Protein AF-A0A1F6H3K5-F1 (afdb_monomer_lite)

Organism: NCBI:txid1817773

Secondary structure (DSSP, 8-state):
-HHHHHHHHHH--TT--HHHHHHHHHHHHHHHHHHHHHHHHHHHHHHHHHHHHT--TT--HHHHHHHS-HHHHHHHHHHHHHHHHHHHHHHHHHHHHHHHHHHHHHHHHHHHHHHHHHHHTS-EEPTTS-EEPPTTPPP-----

Structure (mmCIF, N/CA/C/O bac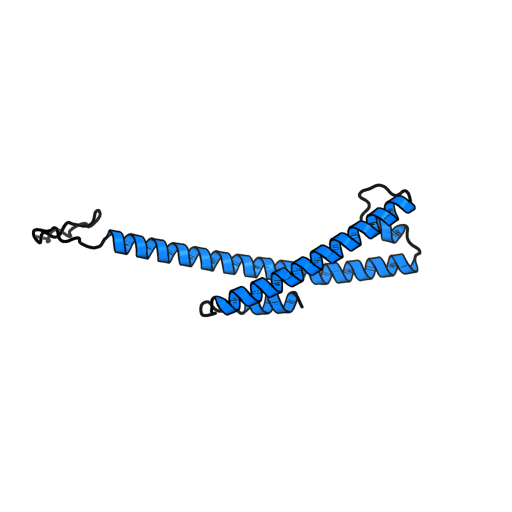kbone):
data_AF-A0A1F6H3K5-F1
#
_entry.id   AF-A0A1F6H3K5-F1
#
loop_
_atom_site.group_PDB
_atom_site.id
_atom_site.type_symbol
_atom_site.label_atom_id
_atom_site.label_alt_id
_atom_site.label_comp_id
_atom_site.label_asym_id
_atom_site.label_entity_id
_atom_site.label_seq_id
_atom_site.pdbx_PDB_ins_code
_atom_site.Cartn_x
_atom_site.Cartn_y
_atom_site.Cartn_z
_atom_site.occupancy
_atom_site.B_iso_or_equiv
_atom_site.auth_seq_id
_atom_site.auth_comp_id
_atom_site.auth_asym_id
_atom_site.auth_atom_id
_atom_site.pdbx_PDB_model_num
ATOM 1 N N . MET A 1 1 ? 7.383 -7.086 8.664 1.00 71.50 1 MET A N 1
ATOM 2 C CA . MET A 1 1 ? 7.233 -7.877 7.420 1.00 71.50 1 MET A CA 1
ATOM 3 C C . MET A 1 1 ? 7.035 -6.998 6.187 1.00 71.50 1 MET A C 1
ATOM 5 O O . MET A 1 1 ? 7.814 -7.150 5.262 1.00 71.50 1 MET A O 1
ATOM 9 N N . LEU A 1 2 ? 6.075 -6.060 6.144 1.00 76.94 2 LEU A N 1
ATOM 10 C CA . LEU A 1 2 ? 5.958 -5.150 4.987 1.00 76.94 2 LEU A CA 1
ATOM 11 C C . LEU A 1 2 ? 7.161 -4.202 4.854 1.00 76.94 2 LEU A C 1
ATOM 13 O O . LEU A 1 2 ? 7.697 -4.050 3.765 1.00 76.94 2 LEU A O 1
ATOM 17 N N . HIS A 1 3 ? 7.618 -3.630 5.973 1.00 80.81 3 HIS A N 1
ATOM 18 C CA . HIS A 1 3 ? 8.771 -2.721 6.011 1.00 80.81 3 HIS A CA 1
ATOM 19 C C . HIS A 1 3 ? 10.016 -3.336 5.368 1.00 80.81 3 HIS A C 1
ATOM 21 O O . HIS A 1 3 ? 10.585 -2.759 4.453 1.00 80.81 3 HIS A O 1
ATOM 27 N N . SER A 1 4 ? 10.355 -4.567 5.757 1.00 81.31 4 SER A N 1
ATOM 28 C CA . SER A 1 4 ? 11.489 -5.302 5.199 1.00 81.31 4 SER A CA 1
ATOM 29 C C . SER A 1 4 ? 11.350 -5.570 3.699 1.00 81.31 4 SER A C 1
ATOM 31 O O . SER A 1 4 ? 12.347 -5.546 2.989 1.00 81.31 4 SER A O 1
ATOM 33 N N . VAL A 1 5 ? 10.133 -5.812 3.195 1.00 81.06 5 VAL A N 1
ATOM 34 C CA . VAL A 1 5 ? 9.901 -6.003 1.751 1.00 81.06 5 VAL A CA 1
ATOM 35 C C . VAL A 1 5 ? 10.108 -4.687 0.994 1.00 81.06 5 VAL A C 1
ATOM 37 O O . VAL A 1 5 ? 10.762 -4.685 -0.045 1.00 81.06 5 VAL A O 1
ATOM 40 N N . LEU A 1 6 ? 9.623 -3.562 1.531 1.00 81.06 6 LEU A N 1
ATOM 41 C CA . LEU A 1 6 ? 9.842 -2.237 0.937 1.00 81.06 6 LEU A CA 1
ATOM 42 C C . LEU A 1 6 ? 11.315 -1.805 1.000 1.00 81.06 6 LEU A C 1
ATOM 44 O O . LEU A 1 6 ? 11.813 -1.193 0.056 1.00 81.06 6 LEU A O 1
ATOM 48 N N . GLU A 1 7 ? 12.030 -2.156 2.069 1.00 84.94 7 GLU A N 1
ATOM 49 C CA . GLU A 1 7 ? 13.478 -1.955 2.169 1.00 84.94 7 GLU A CA 1
ATOM 50 C C . GLU A 1 7 ? 14.229 -2.788 1.127 1.00 84.94 7 GLU A C 1
ATOM 52 O O . GLU A 1 7 ? 15.094 -2.253 0.436 1.00 84.94 7 GLU A O 1
ATOM 57 N N . MET A 1 8 ? 13.873 -4.064 0.949 1.00 81.88 8 MET A N 1
ATOM 58 C CA . MET A 1 8 ? 14.455 -4.905 -0.103 1.00 81.88 8 MET A CA 1
ATOM 59 C C . MET A 1 8 ? 14.191 -4.327 -1.499 1.00 81.88 8 MET A C 1
ATOM 61 O O . MET A 1 8 ? 15.110 -4.254 -2.311 1.00 81.88 8 MET A O 1
ATOM 65 N N . GLU A 1 9 ? 12.972 -3.846 -1.760 1.00 79.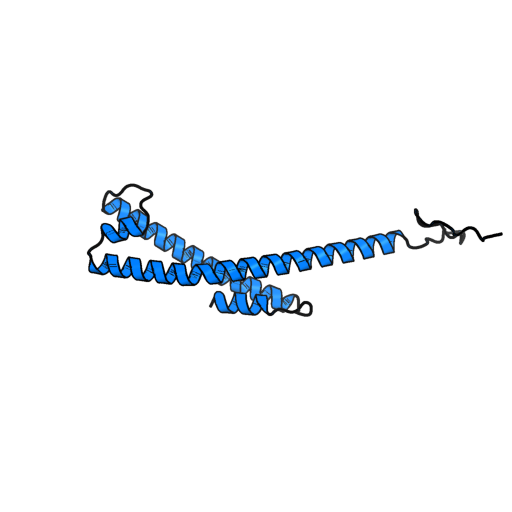00 9 GLU A N 1
ATOM 66 C CA . GLU A 1 9 ? 12.607 -3.179 -3.016 1.00 79.00 9 GLU A CA 1
ATOM 67 C C . GLU A 1 9 ? 13.446 -1.907 -3.254 1.00 79.00 9 GLU A C 1
ATOM 69 O O . GLU A 1 9 ? 13.927 -1.685 -4.368 1.00 79.00 9 GLU A O 1
ATOM 74 N N . SER A 1 10 ? 13.707 -1.118 -2.205 1.00 80.06 10 SER A N 1
ATOM 75 C CA . SER A 1 10 ? 14.542 0.093 -2.273 1.00 80.06 10 SER A CA 1
ATOM 76 C C . SER A 1 10 ? 16.011 -0.202 -2.611 1.00 80.06 10 SER A C 1
ATOM 78 O O . SER A 1 10 ? 16.693 0.618 -3.228 1.00 80.06 10 SER A O 1
ATOM 80 N N . GLN A 1 11 ? 16.494 -1.396 -2.256 1.00 82.69 11 GLN A N 1
ATOM 81 C CA . GLN A 1 11 ? 17.871 -1.836 -2.489 1.00 82.69 11 GLN A CA 1
ATOM 82 C C . GLN A 1 11 ? 18.066 -2.480 -3.867 1.00 82.69 11 GLN A C 1
ATOM 84 O O . GLN A 1 11 ? 19.204 -2.744 -4.268 1.00 82.69 11 GLN A O 1
ATOM 89 N N . LEU A 1 12 ? 16.986 -2.726 -4.619 1.00 77.50 12 LEU A N 1
ATOM 90 C CA . LEU A 1 12 ? 17.085 -3.316 -5.949 1.00 77.50 12 LEU A CA 1
ATOM 91 C C . LEU A 1 12 ? 17.893 -2.405 -6.864 1.00 77.50 12 LEU A C 1
ATOM 93 O O . LEU A 1 12 ? 17.551 -1.245 -7.094 1.00 77.50 12 LEU A O 1
ATOM 97 N N . THR A 1 13 ? 18.950 -2.949 -7.452 1.00 72.94 13 THR A N 1
ATOM 98 C CA . THR A 1 13 ? 19.769 -2.216 -8.417 1.00 72.94 13 THR A CA 1
ATOM 99 C C . THR A 1 13 ? 19.125 -2.264 -9.809 1.00 72.94 13 THR A C 1
ATOM 101 O O . THR A 1 13 ? 18.297 -3.131 -10.084 1.00 72.94 13 THR A O 1
ATOM 104 N N . PRO A 1 14 ? 19.523 -1.396 -10.756 1.00 67.38 14 PRO A N 1
ATOM 105 C CA . PRO A 1 14 ? 19.076 -1.493 -12.151 1.00 67.38 14 PRO A CA 1
ATOM 106 C C . PRO A 1 14 ? 19.442 -2.818 -12.846 1.00 67.38 14 PRO A C 1
ATOM 108 O O . PRO A 1 14 ? 18.994 -3.059 -13.961 1.00 67.38 14 PRO A O 1
ATOM 111 N N . ARG A 1 15 ? 20.293 -3.645 -12.222 1.00 70.44 15 ARG A N 1
ATOM 112 C CA . ARG A 1 15 ? 20.716 -4.963 -12.712 1.00 70.44 15 ARG A CA 1
ATOM 113 C C . ARG A 1 15 ? 19.925 -6.122 -12.101 1.00 70.44 15 ARG A C 1
ATOM 115 O O . ARG A 1 15 ? 20.212 -7.266 -12.441 1.00 70.44 15 ARG A O 1
ATOM 122 N N . SER A 1 16 ? 18.990 -5.847 -11.193 1.00 78.12 16 SER A N 1
ATOM 123 C CA . SER A 1 16 ? 18.117 -6.869 -10.616 1.00 78.12 16 SER A CA 1
ATOM 124 C C . SER A 1 16 ? 17.311 -7.568 -11.711 1.00 78.12 16 SER A C 1
ATOM 126 O O . SER A 1 16 ? 16.921 -6.936 -12.698 1.00 78.12 16 SER A O 1
ATOM 128 N N . SER A 1 17 ? 17.090 -8.874 -11.559 1.00 78.81 17 SER A N 1
ATOM 129 C CA . SER A 1 17 ? 16.336 -9.630 -12.553 1.00 78.81 17 SER A CA 1
ATOM 130 C C . SER A 1 17 ? 14.843 -9.292 -12.481 1.00 78.81 17 SER A C 1
ATOM 132 O O . SER A 1 17 ? 14.342 -8.821 -11.457 1.00 78.81 17 SER A O 1
ATOM 134 N N . LEU A 1 18 ? 14.116 -9.539 -13.576 1.00 78.25 18 LEU A N 1
ATOM 135 C CA . LEU A 1 18 ? 12.655 -9.403 -13.587 1.00 78.25 18 LEU A CA 1
ATOM 136 C C . LEU A 1 18 ? 11.990 -10.361 -12.587 1.00 78.25 18 LEU A C 1
ATOM 138 O O . LEU A 1 18 ? 11.007 -9.982 -11.962 1.00 78.25 18 LEU A O 1
ATOM 142 N N . TYR A 1 19 ? 12.565 -11.548 -12.381 1.00 82.38 19 TYR A N 1
ATOM 143 C CA . TYR A 1 19 ? 12.058 -12.524 -11.417 1.00 82.38 19 TYR A CA 1
ATOM 144 C C . TYR A 1 19 ? 12.159 -12.018 -9.972 1.00 82.38 19 TYR A C 1
ATOM 146 O O . TYR A 1 19 ? 11.189 -12.117 -9.228 1.00 82.38 19 TYR A O 1
ATOM 154 N N . ASP A 1 20 ? 13.279 -11.388 -9.596 1.00 79.94 20 ASP A N 1
ATOM 155 C CA . ASP A 1 20 ? 13.447 -10.821 -8.246 1.00 79.94 20 ASP A CA 1
ATOM 156 C C . ASP A 1 20 ? 12.414 -9.713 -7.963 1.00 79.94 20 ASP A C 1
ATOM 158 O O . ASP A 1 20 ? 11.917 -9.566 -6.845 1.00 79.94 20 ASP A O 1
ATOM 162 N N . LEU A 1 21 ? 12.081 -8.926 -8.993 1.00 79.94 21 LEU A N 1
ATOM 163 C CA . LEU A 1 21 ? 11.050 -7.890 -8.926 1.00 79.94 21 LEU A CA 1
ATOM 164 C C . LEU A 1 21 ? 9.648 -8.493 -8.779 1.00 79.94 21 LEU A C 1
ATOM 166 O O . LEU A 1 21 ? 8.879 -8.034 -7.937 1.00 79.94 21 LEU A O 1
ATOM 170 N N . GLU A 1 22 ? 9.317 -9.511 -9.575 1.00 84.25 22 GLU A N 1
ATOM 171 C CA . GLU A 1 22 ? 8.025 -10.203 -9.498 1.00 84.25 22 GLU A CA 1
ATOM 172 C C . GLU A 1 22 ? 7.811 -10.849 -8.125 1.00 84.25 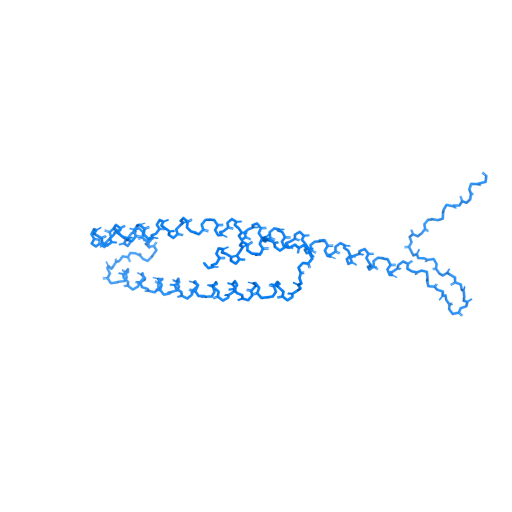22 GLU A C 1
ATOM 174 O O . GLU A 1 22 ? 6.732 -10.715 -7.545 1.00 84.25 22 GLU A O 1
ATOM 179 N N . ASP A 1 23 ? 8.838 -11.479 -7.557 1.00 86.69 23 ASP A N 1
ATOM 180 C CA . ASP A 1 23 ? 8.761 -12.087 -6.229 1.00 86.69 23 ASP A CA 1
ATOM 181 C C . ASP A 1 23 ? 8.501 -11.050 -5.130 1.00 86.69 23 ASP A C 1
ATOM 183 O O . ASP A 1 23 ? 7.635 -11.258 -4.273 1.00 86.69 23 ASP A O 1
ATOM 187 N N . LEU A 1 24 ? 9.190 -9.905 -5.166 1.00 85.50 24 LEU A N 1
ATOM 188 C CA . LEU A 1 24 ? 8.975 -8.823 -4.201 1.00 85.50 24 LEU A CA 1
ATOM 189 C C . LEU A 1 24 ? 7.588 -8.187 -4.340 1.00 85.50 24 LEU A C 1
ATOM 191 O O . LEU A 1 24 ? 6.930 -7.934 -3.328 1.00 85.50 24 LEU A O 1
ATOM 195 N N . VAL A 1 25 ? 7.105 -7.989 -5.569 1.00 85.94 25 VAL A N 1
ATOM 196 C CA . VAL A 1 25 ? 5.740 -7.502 -5.826 1.00 85.94 25 VAL A CA 1
ATOM 197 C C . VAL A 1 25 ? 4.709 -8.489 -5.284 1.00 85.94 25 VAL A C 1
ATOM 199 O O . VAL A 1 25 ? 3.816 -8.091 -4.540 1.00 85.94 25 VAL A O 1
ATOM 202 N N . ASN A 1 26 ? 4.875 -9.785 -5.552 1.00 87.25 26 ASN A N 1
ATOM 203 C CA . ASN A 1 26 ? 3.977 -10.824 -5.051 1.00 87.25 26 ASN A CA 1
ATOM 204 C C . ASN A 1 26 ? 3.942 -10.868 -3.515 1.00 87.25 26 ASN A C 1
ATOM 206 O O . ASN A 1 26 ? 2.876 -11.036 -2.917 1.00 87.25 26 ASN A O 1
ATOM 210 N N . GLN A 1 27 ? 5.093 -10.721 -2.854 1.00 87.69 27 GLN A N 1
ATOM 211 C CA . GLN A 1 27 ? 5.162 -10.655 -1.392 1.00 87.69 27 GLN A CA 1
ATOM 212 C C . GLN A 1 27 ? 4.465 -9.407 -0.848 1.00 87.69 27 GLN A C 1
ATOM 214 O O . GLN A 1 27 ? 3.667 -9.510 0.087 1.00 87.69 27 GLN A O 1
ATOM 219 N N . ARG A 1 28 ? 4.725 -8.241 -1.450 1.00 86.62 28 ARG A N 1
ATOM 220 C CA . ARG A 1 28 ? 4.077 -6.979 -1.084 1.00 86.62 28 ARG A CA 1
ATOM 221 C C . ARG A 1 28 ? 2.562 -7.090 -1.214 1.00 86.62 28 ARG A C 1
ATOM 223 O O . ARG A 1 28 ? 1.853 -6.769 -0.266 1.00 86.62 28 ARG A O 1
ATOM 230 N N . ASP A 1 29 ? 2.067 -7.590 -2.338 1.00 88.31 29 ASP A N 1
ATOM 231 C CA . ASP A 1 29 ? 0.635 -7.659 -2.626 1.00 88.31 29 ASP A CA 1
ATOM 232 C C . ASP A 1 29 ? -0.090 -8.618 -1.669 1.00 88.31 29 ASP A C 1
ATOM 234 O O . ASP A 1 29 ? -1.158 -8.287 -1.155 1.00 88.31 29 ASP A O 1
ATOM 238 N N . ARG A 1 30 ? 0.525 -9.756 -1.316 1.00 90.12 30 ARG A N 1
ATOM 239 C CA . ARG A 1 30 ? -0.006 -10.664 -0.280 1.00 90.12 30 ARG A CA 1
ATOM 240 C C . ARG A 1 30 ? -0.124 -9.987 1.086 1.00 90.12 30 ARG A C 1
ATOM 242 O O . ARG A 1 30 ? -1.132 -10.153 1.779 1.00 90.12 30 ARG A O 1
ATOM 249 N N . ILE A 1 31 ? 0.898 -9.231 1.488 1.00 88.88 31 ILE A N 1
ATOM 250 C CA . ILE A 1 31 ? 0.898 -8.534 2.778 1.00 88.88 31 ILE A CA 1
ATOM 251 C C . ILE A 1 31 ? -0.138 -7.402 2.768 1.00 88.88 31 ILE A C 1
ATOM 253 O O . ILE A 1 31 ? -0.908 -7.283 3.719 1.00 88.88 31 ILE A O 1
ATOM 257 N N . THR A 1 32 ? -0.226 -6.632 1.682 1.00 87.75 32 THR A N 1
ATOM 258 C CA . THR A 1 32 ? -1.245 -5.588 1.497 1.00 87.75 32 THR A CA 1
ATOM 259 C C . THR A 1 32 ? -2.654 -6.165 1.560 1.00 87.75 32 THR A C 1
ATOM 261 O O . THR A 1 32 ? -3.506 -5.615 2.252 1.00 87.75 32 THR A O 1
ATOM 264 N N . GLN A 1 33 ? -2.893 -7.310 0.916 1.00 91.06 33 GLN A N 1
ATOM 265 C CA . GLN A 1 33 ? -4.179 -7.998 0.985 1.00 91.06 33 GLN A CA 1
ATOM 266 C C . GLN A 1 33 ? -4.517 -8.394 2.427 1.00 91.06 33 GLN A C 1
ATOM 268 O O . GLN A 1 33 ? -5.637 -8.183 2.885 1.00 91.06 33 GLN A O 1
ATOM 273 N N . THR A 1 34 ? -3.536 -8.913 3.169 1.00 91.00 34 THR A N 1
ATOM 274 C CA . THR A 1 34 ? -3.712 -9.268 4.585 1.00 91.00 34 THR A CA 1
ATOM 275 C C . THR A 1 34 ? -4.083 -8.037 5.416 1.00 91.00 34 THR A C 1
ATOM 277 O O . THR A 1 34 ? -5.054 -8.075 6.170 1.00 91.00 34 THR A O 1
ATOM 280 N N . ILE A 1 35 ? -3.377 -6.918 5.230 1.00 88.19 35 ILE A N 1
ATOM 281 C CA . ILE A 1 35 ? -3.682 -5.650 5.908 1.00 88.19 35 ILE A CA 1
ATOM 282 C C . ILE A 1 35 ? -5.098 -5.177 5.563 1.00 88.19 35 ILE A C 1
ATOM 284 O O . ILE A 1 35 ? -5.850 -4.819 6.465 1.00 88.19 35 ILE A O 1
ATOM 288 N N . ALA A 1 36 ? -5.493 -5.236 4.290 1.00 89.06 36 ALA A N 1
ATOM 289 C CA . ALA A 1 36 ? -6.831 -4.851 3.854 1.00 89.06 36 ALA A CA 1
ATOM 290 C C . ALA A 1 36 ? -7.922 -5.697 4.532 1.00 89.06 36 ALA A C 1
ATOM 292 O O . ALA A 1 36 ? -8.914 -5.147 5.004 1.00 89.06 36 ALA A O 1
ATOM 293 N N . THR A 1 37 ? -7.722 -7.015 4.655 1.00 92.31 37 THR A N 1
ATOM 294 C CA . THR A 1 37 ? -8.683 -7.883 5.359 1.00 92.31 37 THR A CA 1
ATOM 295 C C . THR A 1 37 ? -8.784 -7.579 6.855 1.00 92.31 37 THR A C 1
ATOM 297 O O . THR A 1 37 ? -9.885 -7.574 7.408 1.00 92.31 37 THR A O 1
ATOM 300 N N . LEU A 1 38 ? -7.658 -7.287 7.516 1.00 90.06 38 LEU A N 1
ATOM 301 C CA . LEU A 1 38 ? -7.640 -6.906 8.931 1.00 90.06 38 LEU A CA 1
ATOM 302 C C . LEU A 1 38 ? -8.339 -5.564 9.151 1.00 90.06 38 LEU A C 1
ATOM 304 O O . LEU A 1 38 ? -9.117 -5.418 10.093 1.00 90.06 38 LEU A O 1
ATOM 308 N N . GLU A 1 39 ? -8.109 -4.608 8.256 1.00 88.44 39 GLU A N 1
ATOM 309 C CA . GLU A 1 39 ? -8.728 -3.290 8.305 1.00 88.44 39 GLU A CA 1
ATOM 310 C C . GLU A 1 39 ? -10.240 -3.360 8.058 1.00 88.44 39 GLU A C 1
ATOM 312 O O . GLU A 1 39 ? -11.021 -2.730 8.772 1.00 88.44 39 GLU A O 1
ATOM 317 N N . GLU A 1 40 ? -10.683 -4.196 7.119 1.00 89.88 40 GLU A N 1
ATOM 318 C CA . GLU A 1 40 ? -12.105 -4.467 6.909 1.00 89.88 40 GLU A CA 1
ATOM 319 C C . GLU A 1 40 ? -12.746 -5.085 8.164 1.00 89.88 40 GLU A C 1
ATOM 321 O O . GLU A 1 40 ? -13.836 -4.681 8.579 1.00 89.88 40 GLU A O 1
ATOM 326 N N . GLY A 1 41 ? -12.056 -6.030 8.812 1.00 89.25 41 GLY A N 1
ATOM 327 C CA . GLY A 1 41 ? -12.477 -6.607 10.090 1.00 89.25 41 GLY A CA 1
ATOM 328 C C . GLY A 1 41 ? -12.597 -5.552 11.192 1.00 89.25 41 GLY A C 1
ATOM 329 O O . GLY A 1 41 ? -13.629 -5.467 11.863 1.00 89.25 41 GLY A O 1
ATOM 330 N N . ARG A 1 42 ? -11.587 -4.687 11.325 1.00 87.38 42 ARG A N 1
ATOM 331 C CA . ARG A 1 42 ? -11.583 -3.564 12.270 1.00 87.38 42 ARG A CA 1
ATOM 332 C C . ARG A 1 42 ? -12.769 -2.631 12.029 1.00 87.38 42 ARG A C 1
ATOM 334 O O . ARG A 1 42 ? -13.463 -2.271 12.978 1.00 87.38 42 ARG A O 1
ATOM 341 N N . LEU A 1 43 ? -13.043 -2.266 10.776 1.00 87.00 43 LEU A N 1
ATOM 342 C CA . LEU A 1 43 ? -14.178 -1.414 10.408 1.00 87.00 43 LEU A CA 1
ATOM 343 C C . LEU A 1 43 ? -15.522 -2.066 10.755 1.00 87.00 43 LEU A C 1
ATOM 345 O O . LEU A 1 43 ? -16.404 -1.395 11.294 1.00 87.00 43 LEU A O 1
ATOM 349 N N . LYS A 1 44 ? -15.680 -3.373 10.517 1.00 88.31 44 LYS A N 1
ATOM 350 C CA . LYS A 1 44 ? -16.884 -4.126 10.914 1.00 88.31 44 LYS A CA 1
ATOM 351 C C . LYS A 1 44 ? -17.090 -4.121 12.430 1.00 88.31 44 LYS A C 1
ATOM 353 O O . LYS A 1 44 ? -18.200 -3.880 12.894 1.00 88.31 44 LYS A O 1
ATOM 358 N N . MET A 1 45 ? -16.028 -4.328 13.208 1.00 86.94 45 MET A N 1
ATOM 359 C CA . MET A 1 45 ? -16.107 -4.276 14.672 1.00 86.94 45 MET A CA 1
ATOM 360 C C . MET A 1 45 ? -16.461 -2.876 15.179 1.00 86.94 45 MET A C 1
ATOM 362 O O . MET A 1 45 ? -17.346 -2.728 16.019 1.00 86.94 45 MET A O 1
ATOM 366 N N . VAL A 1 46 ? -15.812 -1.841 14.640 1.00 85.19 46 VAL A N 1
ATOM 367 C CA . VAL A 1 46 ? -16.077 -0.447 15.020 1.00 85.19 46 VAL A CA 1
ATOM 368 C C . VAL A 1 46 ? -17.512 -0.057 14.680 1.00 85.19 46 VAL A C 1
ATOM 370 O O . VAL A 1 46 ? -18.208 0.495 15.523 1.00 85.19 46 VAL A O 1
ATOM 373 N N . THR A 1 47 ? -17.993 -0.377 13.479 1.00 85.12 47 THR A N 1
ATOM 374 C CA . THR A 1 47 ? -19.374 -0.064 13.073 1.00 85.12 47 THR A CA 1
ATOM 375 C C . THR A 1 47 ? -20.415 -0.794 13.923 1.00 85.12 47 THR A C 1
ATOM 377 O O . THR A 1 47 ? -21.412 -0.182 14.308 1.00 85.12 47 THR A O 1
ATOM 380 N N . ALA A 1 48 ? -20.176 -2.061 14.280 1.00 86.31 48 ALA A N 1
ATOM 381 C CA . ALA A 1 48 ? -21.035 -2.798 15.206 1.00 86.31 48 ALA A CA 1
ATOM 382 C C . ALA A 1 48 ? -21.070 -2.143 16.596 1.00 86.31 48 ALA A C 1
ATOM 384 O O . ALA A 1 48 ? -22.151 -1.928 17.144 1.00 86.31 48 ALA A O 1
ATOM 385 N N . TYR A 1 49 ? -19.907 -1.754 17.123 1.00 84.25 49 TYR A N 1
ATOM 386 C CA . TYR A 1 49 ? -19.793 -1.086 18.418 1.00 84.25 49 TYR A CA 1
ATOM 387 C C . TYR A 1 49 ? -20.476 0.291 18.432 1.00 84.25 49 TYR A C 1
ATOM 389 O O . TYR A 1 49 ? -21.217 0.608 19.361 1.00 84.25 49 TYR A O 1
ATOM 397 N N . LEU A 1 50 ? -20.292 1.098 17.379 1.00 84.62 50 LEU A N 1
ATOM 398 C CA . LEU A 1 50 ? -20.971 2.391 17.231 1.00 84.62 50 LEU A CA 1
ATOM 399 C C . LEU A 1 50 ? -22.494 2.220 17.231 1.00 84.62 50 LEU A C 1
ATOM 401 O O . LEU A 1 50 ? -23.194 2.969 17.909 1.00 84.62 50 LEU A O 1
ATOM 405 N N . LYS A 1 51 ? -23.001 1.199 16.528 1.00 85.62 51 LYS A N 1
ATOM 406 C CA . LYS A 1 51 ? -24.431 0.875 16.494 1.00 85.62 51 LYS A CA 1
ATOM 407 C C . LYS A 1 51 ? -24.956 0.435 17.863 1.00 85.62 51 LYS A C 1
ATOM 409 O O . LYS A 1 51 ? -26.038 0.863 18.249 1.00 85.62 51 LYS A O 1
ATOM 414 N N . GLU A 1 52 ? -24.209 -0.393 18.592 1.00 86.81 52 GLU A N 1
ATOM 415 C CA . GLU A 1 52 ? -24.584 -0.851 19.938 1.00 86.81 52 GLU A CA 1
ATOM 416 C C . GLU A 1 52 ? -24.651 0.310 20.939 1.00 86.81 52 GLU A C 1
ATOM 418 O O . GLU A 1 52 ? -25.561 0.375 21.763 1.00 86.81 52 GLU A O 1
ATOM 423 N N . LYS A 1 53 ? -23.707 1.252 20.851 1.00 82.88 53 LYS A N 1
ATOM 424 C CA . LYS A 1 53 ? -23.624 2.412 21.750 1.00 82.88 53 LYS A CA 1
ATOM 425 C C . LYS A 1 53 ? -24.442 3.622 21.294 1.00 82.88 53 LYS A C 1
ATOM 427 O O . LYS A 1 53 ? -24.447 4.627 21.997 1.00 82.88 53 LYS A O 1
ATOM 432 N N . GLY A 1 54 ? -25.134 3.538 20.155 1.00 81.56 54 GLY A N 1
ATOM 433 C CA . GLY A 1 54 ? -25.937 4.639 19.612 1.00 81.56 54 GLY A CA 1
ATOM 434 C C . GLY A 1 54 ? -25.112 5.871 19.224 1.00 81.56 54 GLY A C 1
ATOM 435 O O . GLY A 1 54 ? -25.607 6.990 19.313 1.00 81.56 54 GLY A O 1
ATOM 436 N N . LEU A 1 55 ? -23.848 5.676 18.840 1.00 78.94 55 LEU A N 1
ATOM 437 C CA . LEU A 1 55 ? -22.943 6.750 18.432 1.00 78.94 55 LEU A CA 1
ATOM 438 C C . LEU A 1 55 ? -23.129 7.088 16.944 1.00 78.94 55 LEU A C 1
ATOM 440 O O . LEU A 1 55 ? -23.419 6.214 16.126 1.00 78.94 55 LEU A O 1
ATOM 444 N N . GLU A 1 56 ? -22.919 8.358 16.592 1.00 75.88 56 GLU A N 1
ATOM 445 C CA . GLU A 1 56 ? -23.047 8.862 15.219 1.00 75.88 56 GLU A CA 1
ATOM 446 C C . GLU A 1 56 ? -22.112 8.111 14.240 1.00 75.88 56 GLU A C 1
ATOM 448 O O . GLU A 1 56 ? -20.914 7.930 14.528 1.00 75.88 56 GLU A O 1
ATOM 453 N N . PRO A 1 57 ? -22.613 7.687 13.064 1.00 62.78 57 PRO A N 1
ATOM 454 C CA . PRO A 1 57 ? -21.805 7.051 12.030 1.00 62.78 57 PRO A CA 1
ATOM 455 C C . PRO A 1 57 ? -20.820 8.070 11.436 1.00 62.78 57 PRO A C 1
ATOM 457 O O . PRO A 1 57 ? -21.214 9.043 10.806 1.00 62.78 57 PRO A O 1
ATOM 460 N N . GLY A 1 58 ? -19.522 7.851 11.654 1.00 62.31 58 GLY A N 1
ATOM 461 C CA . GLY A 1 58 ? -18.454 8.812 11.322 1.00 62.31 58 GLY A CA 1
ATOM 462 C C . GLY A 1 58 ? -17.556 9.157 12.511 1.00 62.31 58 GLY A C 1
ATOM 463 O O . GLY A 1 58 ? -16.505 9.775 12.347 1.00 62.31 58 GLY A O 1
ATOM 464 N N . SER A 1 59 ? -17.936 8.698 13.702 1.00 61.47 59 SER A N 1
ATOM 465 C CA . SER A 1 59 ? -17.109 8.728 14.904 1.00 61.47 59 SER A CA 1
ATOM 466 C C . SER A 1 59 ? -15.748 8.065 14.652 1.00 61.47 59 SER A C 1
ATOM 468 O O . SER A 1 59 ? -15.660 6.893 14.279 1.00 61.47 59 SER A O 1
ATOM 470 N N . ASN A 1 60 ? -14.672 8.829 14.843 1.00 70.50 60 ASN A N 1
ATOM 471 C CA . ASN A 1 60 ? -13.301 8.349 14.694 1.00 70.50 60 ASN A CA 1
ATOM 472 C C . ASN A 1 60 ? -12.938 7.337 15.807 1.00 70.50 60 ASN A C 1
ATOM 474 O O . ASN A 1 60 ? -13.646 7.186 16.804 1.00 70.50 60 ASN A O 1
ATOM 478 N N . LEU A 1 61 ? -11.797 6.651 15.670 1.00 74.44 61 LEU A N 1
ATOM 479 C CA . LEU A 1 61 ? -11.319 5.701 16.690 1.00 74.44 61 LEU A CA 1
ATOM 480 C C . LEU A 1 61 ? -11.153 6.348 18.082 1.00 74.44 61 LEU A C 1
ATOM 482 O O . LEU A 1 61 ? -11.200 5.669 19.102 1.00 74.44 61 LEU A O 1
ATOM 486 N N . GLU A 1 62 ? -10.969 7.669 18.125 1.00 77.56 62 GLU A N 1
ATOM 487 C CA . GLU A 1 62 ? -10.909 8.441 19.366 1.00 77.56 62 GLU A CA 1
ATOM 488 C C . GLU A 1 62 ? -12.262 8.553 20.061 1.00 77.56 62 GLU A C 1
ATOM 490 O O . GLU A 1 62 ? -12.316 8.409 21.278 1.00 77.56 62 GLU A O 1
ATOM 495 N N . ALA A 1 63 ? -13.346 8.768 19.322 1.00 76.31 63 ALA A N 1
ATOM 496 C CA . ALA A 1 63 ? -14.699 8.786 19.863 1.00 76.31 63 ALA A CA 1
ATOM 497 C C . ALA A 1 63 ? -15.072 7.413 20.444 1.00 76.31 63 ALA A C 1
ATOM 499 O O . ALA A 1 63 ? -15.617 7.330 21.545 1.00 76.31 63 ALA A O 1
ATOM 500 N N . VAL A 1 64 ? -14.667 6.329 19.770 1.00 80.44 64 VAL A N 1
ATOM 501 C CA . VAL A 1 64 ? -14.784 4.961 20.303 1.00 80.44 64 VAL A CA 1
ATOM 502 C C . VAL A 1 64 ? -14.015 4.834 21.622 1.00 80.44 64 VAL A C 1
ATOM 504 O O . VAL A 1 64 ? -14.598 4.423 22.624 1.00 80.44 64 VAL A O 1
ATOM 507 N N . ALA A 1 65 ? -12.753 5.271 21.661 1.00 83.06 65 ALA A N 1
ATOM 508 C CA . ALA A 1 65 ? -11.920 5.217 22.863 1.00 83.06 65 ALA A CA 1
ATOM 509 C C . ALA A 1 65 ? -12.446 6.075 24.033 1.00 83.06 65 ALA A C 1
ATOM 511 O O . ALA A 1 65 ? -12.190 5.742 25.184 1.00 83.06 65 ALA A O 1
ATOM 512 N N . HIS A 1 66 ? -13.175 7.165 23.768 1.00 82.38 66 HIS A N 1
ATOM 513 C CA . HIS A 1 66 ? -13.819 7.978 24.812 1.00 82.38 66 HIS A CA 1
ATOM 514 C C . HIS A 1 66 ? -15.078 7.327 25.390 1.00 82.38 66 HIS A C 1
ATOM 516 O O . HIS A 1 66 ? -15.389 7.536 26.558 1.00 82.38 66 HIS A O 1
ATOM 522 N N . SER A 1 67 ? -15.804 6.560 24.576 1.00 82.62 67 SER A N 1
ATOM 523 C CA . SER A 1 67 ? -17.014 5.847 25.007 1.00 82.62 67 SER A CA 1
ATOM 524 C C . SER A 1 67 ? -16.730 4.507 25.697 1.00 82.62 67 SER A C 1
ATOM 526 O O . SER A 1 67 ? -17.613 3.941 26.341 1.00 82.62 67 SER A O 1
ATOM 528 N N . ALA A 1 68 ? -15.523 3.970 25.521 1.00 83.44 68 ALA A N 1
ATOM 529 C CA . ALA A 1 68 ? -15.084 2.725 26.133 1.00 83.44 68 ALA A CA 1
ATOM 530 C C . ALA A 1 68 ? -14.707 2.933 27.615 1.00 83.44 68 ALA A C 1
ATOM 532 O O . ALA A 1 68 ? -14.398 4.056 28.025 1.00 83.44 68 ALA A O 1
ATOM 533 N N . PRO A 1 69 ? -14.683 1.861 28.429 1.00 87.88 69 PRO A N 1
ATOM 534 C CA . PRO A 1 69 ? -14.107 1.908 29.769 1.00 87.88 69 PRO A CA 1
ATOM 535 C C . PRO A 1 69 ? -12.691 2.510 29.746 1.00 87.88 69 PRO A C 1
ATOM 537 O O . PRO A 1 69 ? -11.943 2.243 28.803 1.00 87.88 69 PRO A O 1
ATOM 540 N N . PRO A 1 70 ? -12.296 3.294 30.765 1.00 85.75 70 PRO A N 1
ATOM 541 C CA . PRO A 1 70 ? -11.074 4.101 30.728 1.00 85.75 70 PRO A CA 1
ATOM 542 C C . PRO A 1 70 ? -9.796 3.287 30.481 1.00 85.75 70 PRO A C 1
ATOM 544 O O . PRO A 1 70 ? -8.910 3.756 29.771 1.00 85.75 70 PRO A O 1
ATOM 547 N N . GLU A 1 71 ? -9.720 2.060 30.996 1.00 90.06 71 GLU A N 1
ATOM 548 C CA . GLU A 1 71 ? -8.595 1.140 30.771 1.00 90.06 71 GLU A CA 1
ATOM 549 C C . GLU A 1 71 ? -8.473 0.742 29.289 1.00 90.06 71 GLU A C 1
ATOM 551 O O . GLU A 1 71 ? -7.421 0.918 28.676 1.00 90.06 71 GLU A O 1
ATOM 556 N N . ILE A 1 72 ? -9.584 0.318 28.679 1.00 87.38 72 ILE A N 1
ATOM 557 C CA . ILE A 1 72 ? -9.658 -0.077 27.262 1.00 87.38 72 ILE A CA 1
ATOM 558 C C . ILE A 1 72 ? -9.452 1.138 26.349 1.00 87.38 72 ILE A C 1
ATOM 560 O O . ILE A 1 72 ? -8.802 1.053 25.309 1.00 87.38 72 ILE A O 1
ATOM 564 N N . GLY A 1 73 ? -9.988 2.298 26.732 1.00 86.25 73 GLY A N 1
ATOM 565 C CA . GLY A 1 73 ? -9.816 3.544 25.991 1.00 86.25 73 GLY A CA 1
ATOM 566 C C . GLY A 1 73 ? -8.353 3.988 25.915 1.00 86.25 73 GLY A C 1
ATOM 567 O O . GLY A 1 73 ? -7.912 4.465 24.869 1.00 86.25 73 GLY A O 1
ATOM 568 N N . LEU A 1 74 ? -7.582 3.812 26.994 1.00 88.44 74 LEU A N 1
ATOM 569 C CA . LEU A 1 74 ? -6.142 4.081 26.997 1.00 88.44 74 LEU A CA 1
ATOM 570 C C . LEU A 1 74 ? -5.382 3.105 26.096 1.00 88.44 74 LEU A C 1
ATOM 572 O O . LEU A 1 74 ? -4.558 3.546 25.294 1.00 88.44 74 LEU A O 1
ATOM 576 N N . GLU A 1 75 ? -5.700 1.814 26.171 1.00 89.81 75 GLU A N 1
ATOM 577 C CA . GLU A 1 75 ? -5.084 0.785 25.330 1.00 89.81 75 GLU A CA 1
ATOM 578 C C . GLU A 1 75 ? -5.357 1.026 23.836 1.00 89.81 75 GLU A C 1
ATOM 580 O O . GLU A 1 75 ? -4.432 1.036 23.026 1.00 89.81 75 GLU A O 1
ATOM 585 N N . LEU A 1 76 ? -6.601 1.346 23.463 1.00 86.44 76 LEU A N 1
ATOM 586 C CA . LEU A 1 76 ? -6.966 1.683 22.082 1.00 86.44 76 LEU A CA 1
ATOM 587 C C . LEU A 1 76 ? -6.209 2.906 21.552 1.00 86.44 76 LEU A C 1
ATOM 589 O O . LEU A 1 76 ? -5.830 2.937 20.380 1.00 86.44 76 LEU A O 1
ATOM 593 N N . ARG A 1 77 ? -5.977 3.923 22.392 1.00 87.06 77 ARG A N 1
ATOM 594 C CA . ARG A 1 77 ? -5.176 5.095 22.006 1.00 87.06 77 ARG A CA 1
ATOM 595 C C . ARG A 1 77 ? -3.702 4.739 21.833 1.00 87.06 77 ARG A C 1
ATOM 597 O O . ARG A 1 77 ? -3.098 5.219 20.877 1.00 87.06 77 ARG A O 1
ATOM 604 N N . ALA A 1 78 ? -3.145 3.905 22.710 1.00 89.12 78 ALA A N 1
ATOM 605 C CA . ALA A 1 78 ? -1.767 3.434 22.595 1.00 89.12 78 ALA A CA 1
ATOM 606 C C . ALA A 1 78 ? -1.562 2.628 21.302 1.00 89.12 78 ALA A C 1
ATOM 608 O O . ALA A 1 78 ? -0.677 2.953 20.516 1.00 89.12 78 ALA A O 1
ATOM 609 N N . LEU A 1 79 ? -2.454 1.674 21.018 1.00 88.44 79 LEU A N 1
ATOM 610 C CA . LEU A 1 79 ? -2.424 0.878 19.787 1.00 88.44 79 LEU A CA 1
ATOM 611 C C . LEU A 1 79 ? -2.617 1.737 18.531 1.00 88.44 79 LEU A C 1
ATOM 613 O O . LEU A 1 79 ? -1.959 1.514 17.518 1.00 88.44 79 LEU A O 1
ATOM 617 N N . LYS A 1 80 ? -3.486 2.757 18.581 1.00 86.25 80 LYS A N 1
ATOM 618 C CA . LYS A 1 80 ? -3.629 3.731 17.486 1.00 86.25 80 LYS A CA 1
ATOM 619 C C . LYS A 1 80 ? -2.323 4.491 17.247 1.00 86.25 80 LYS A C 1
ATOM 621 O O . LYS A 1 80 ? -1.946 4.685 16.095 1.00 86.25 80 LYS A O 1
ATOM 626 N N . ALA A 1 81 ? -1.659 4.945 18.309 1.00 87.19 81 ALA A N 1
ATOM 627 C CA . ALA A 1 81 ? -0.401 5.677 18.200 1.00 87.19 81 ALA A CA 1
ATOM 628 C C . ALA A 1 81 ? 0.717 4.797 17.620 1.00 87.19 81 ALA A C 1
ATOM 630 O O . ALA A 1 81 ? 1.445 5.246 16.740 1.00 87.19 81 ALA A O 1
ATOM 631 N N . GLU A 1 82 ? 0.801 3.538 18.052 1.00 88.69 82 GLU A N 1
ATOM 632 C CA . GLU A 1 82 ? 1.734 2.550 17.504 1.00 88.69 82 GLU A CA 1
ATOM 633 C C . GLU A 1 82 ? 1.444 2.236 16.028 1.00 88.69 82 GLU A C 1
ATOM 635 O O . GLU A 1 82 ? 2.349 2.181 15.202 1.00 88.69 82 GLU A O 1
ATOM 640 N N . LEU A 1 83 ? 0.171 2.100 15.648 1.00 86.31 83 LEU A N 1
ATOM 641 C CA . LEU A 1 83 ? -0.195 1.894 14.249 1.00 86.31 83 LEU A CA 1
ATOM 642 C C . LEU A 1 83 ? 0.214 3.094 13.381 1.00 86.31 83 LEU A C 1
ATOM 644 O O . LEU A 1 83 ? 0.773 2.913 12.302 1.00 86.31 83 LEU A O 1
ATOM 648 N N . LEU A 1 84 ? -0.037 4.320 13.848 1.00 86.31 84 LEU A N 1
ATOM 649 C CA . LEU A 1 84 ? 0.341 5.535 13.124 1.00 86.31 84 LEU A CA 1
ATOM 650 C C . LEU A 1 84 ? 1.861 5.665 12.975 1.00 86.31 84 LEU A C 1
ATOM 652 O O . LEU A 1 84 ? 2.323 5.991 11.881 1.00 86.31 84 LEU A O 1
ATOM 656 N N . SER A 1 85 ? 2.630 5.347 14.022 1.00 87.81 85 SER A N 1
ATOM 657 C CA . SER A 1 85 ? 4.096 5.392 13.963 1.00 87.81 85 SER A CA 1
ATOM 658 C C . SER A 1 85 ? 4.690 4.352 13.007 1.00 87.81 85 SER A C 1
ATOM 660 O O . SER A 1 85 ? 5.775 4.567 12.475 1.00 87.81 85 SER A O 1
ATOM 662 N N . LEU A 1 86 ? 3.981 3.251 12.740 1.00 85.56 86 LEU A N 1
ATOM 663 C CA . LEU A 1 86 ? 4.379 2.249 11.748 1.00 85.56 86 LEU A CA 1
ATOM 664 C C . LEU A 1 86 ? 3.969 2.626 10.316 1.00 85.56 86 LEU A C 1
ATOM 666 O O . LEU A 1 86 ? 4.688 2.307 9.369 1.00 85.56 86 LEU A O 1
ATOM 670 N N . VAL A 1 87 ? 2.821 3.283 10.131 1.00 87.00 87 VAL A N 1
ATOM 671 C CA . VAL A 1 87 ? 2.278 3.617 8.801 1.00 87.00 87 VAL A CA 1
ATOM 672 C C . VAL A 1 87 ? 3.063 4.733 8.114 1.00 87.00 87 VAL A C 1
ATOM 674 O O . VAL A 1 87 ? 3.260 4.675 6.898 1.00 87.00 87 VAL A O 1
ATOM 677 N N . GLU A 1 88 ? 3.511 5.740 8.858 1.00 84.44 88 GLU A N 1
ATOM 678 C CA . GLU A 1 88 ? 4.207 6.898 8.287 1.00 84.44 88 GLU A CA 1
ATOM 679 C C . GLU A 1 88 ? 5.525 6.502 7.580 1.00 84.44 88 GLU A C 1
ATOM 681 O O . GLU A 1 88 ? 5.618 6.734 6.369 1.00 84.44 88 GLU A O 1
ATOM 686 N N . PRO A 1 89 ? 6.463 5.762 8.210 1.00 87.50 89 PRO A N 1
ATOM 687 C CA . PRO A 1 89 ? 7.679 5.286 7.538 1.00 87.50 89 PRO A CA 1
ATOM 688 C C . PRO A 1 89 ? 7.400 4.378 6.334 1.00 87.50 89 PRO A C 1
ATOM 690 O O . PRO A 1 89 ? 8.070 4.465 5.304 1.00 87.50 89 PRO A O 1
ATOM 693 N N . LEU A 1 90 ? 6.383 3.511 6.431 1.00 86.62 90 LEU A N 1
ATOM 694 C CA . LEU A 1 90 ? 5.972 2.646 5.320 1.00 86.62 90 LEU A CA 1
ATOM 695 C C . LEU A 1 90 ? 5.490 3.461 4.119 1.00 86.62 90 LEU A C 1
ATOM 697 O O . LEU A 1 90 ? 5.789 3.119 2.975 1.00 86.62 90 LEU A O 1
ATOM 701 N N . THR A 1 91 ? 4.753 4.539 4.377 1.00 87.00 91 THR A N 1
ATOM 702 C CA . THR A 1 91 ? 4.226 5.424 3.337 1.00 87.00 91 THR A CA 1
ATOM 703 C C . THR A 1 91 ? 5.356 6.183 2.652 1.00 87.00 91 THR A C 1
ATOM 705 O O . THR A 1 91 ? 5.379 6.269 1.423 1.00 87.00 91 THR A O 1
ATOM 708 N N . GLU A 1 92 ? 6.322 6.689 3.418 1.00 88.69 92 GLU A N 1
ATOM 709 C CA . GLU A 1 92 ? 7.503 7.364 2.874 1.00 88.69 92 GLU A CA 1
ATOM 710 C C . GLU A 1 92 ? 8.340 6.432 1.989 1.00 88.69 92 GLU A C 1
ATOM 712 O O . GLU A 1 92 ? 8.662 6.788 0.850 1.00 88.69 92 GLU A O 1
ATOM 717 N N . LEU A 1 93 ? 8.627 5.215 2.466 1.00 86.81 93 LEU A N 1
ATOM 718 C CA . LEU A 1 93 ? 9.350 4.196 1.700 1.00 86.81 93 LEU A CA 1
ATOM 719 C C . LEU A 1 93 ? 8.601 3.805 0.423 1.00 86.81 93 LEU A C 1
ATOM 721 O O . LEU A 1 93 ? 9.195 3.763 -0.655 1.00 86.81 93 LEU A O 1
ATOM 725 N N . ALA A 1 94 ? 7.288 3.585 0.506 1.00 85.69 94 ALA A N 1
ATOM 726 C CA . ALA A 1 94 ? 6.472 3.256 -0.659 1.00 85.69 94 ALA A CA 1
ATOM 727 C C . ALA A 1 94 ? 6.481 4.387 -1.703 1.00 85.69 94 ALA A C 1
ATOM 729 O O . ALA A 1 94 ? 6.634 4.132 -2.900 1.00 85.69 94 ALA A O 1
ATOM 730 N N . GLN A 1 95 ? 6.374 5.647 -1.269 1.00 88.88 95 GLN A N 1
ATOM 731 C CA . GLN A 1 95 ? 6.476 6.796 -2.169 1.00 88.88 95 GLN A CA 1
ATOM 732 C C . GLN A 1 95 ? 7.861 6.902 -2.809 1.00 88.88 95 GLN A C 1
ATOM 734 O O . GLN A 1 95 ? 7.963 7.228 -3.993 1.00 88.88 95 GLN A O 1
ATOM 739 N N . HIS A 1 96 ? 8.925 6.644 -2.049 1.00 88.50 96 HIS A N 1
ATOM 740 C CA . HIS A 1 96 ? 10.283 6.628 -2.579 1.00 88.50 96 HIS A CA 1
ATOM 741 C C . HIS A 1 96 ? 10.441 5.556 -3.666 1.00 88.50 96 HIS A C 1
ATOM 743 O O . HIS A 1 96 ? 10.844 5.879 -4.788 1.00 88.50 96 HIS A O 1
ATOM 749 N N . ASN A 1 97 ? 10.035 4.316 -3.379 1.00 85.62 97 ASN A N 1
ATOM 750 C CA . ASN A 1 97 ? 10.099 3.201 -4.325 1.00 85.62 97 ASN A CA 1
ATOM 751 C C . ASN A 1 97 ? 9.287 3.489 -5.596 1.00 85.62 97 ASN A C 1
ATOM 753 O O . ASN A 1 97 ? 9.775 3.266 -6.704 1.00 85.62 97 ASN A O 1
ATOM 757 N N . ALA A 1 98 ? 8.095 4.081 -5.464 1.00 86.94 98 ALA A N 1
ATOM 758 C CA . ALA A 1 98 ? 7.273 4.484 -6.605 1.00 86.94 98 ALA A CA 1
ATOM 759 C C . ALA A 1 98 ? 7.969 5.529 -7.497 1.00 86.94 98 ALA A C 1
ATOM 761 O O . ALA A 1 98 ? 7.961 5.402 -8.723 1.00 86.94 98 ALA A O 1
ATOM 762 N N . ARG A 1 99 ? 8.625 6.540 -6.905 1.00 87.88 99 ARG A N 1
ATOM 763 C CA . ARG A 1 99 ? 9.395 7.545 -7.665 1.00 87.88 99 ARG A CA 1
ATOM 764 C C . ARG A 1 99 ? 10.564 6.906 -8.416 1.00 87.88 99 ARG A C 1
ATOM 766 O O . ARG A 1 99 ? 10.784 7.225 -9.585 1.00 87.88 99 ARG A O 1
ATOM 773 N N . VAL A 1 100 ? 11.292 5.993 -7.771 1.00 85.06 100 VAL A N 1
ATOM 774 C CA . VAL A 1 100 ? 12.400 5.255 -8.399 1.00 85.06 100 VAL A CA 1
ATOM 775 C C . VAL A 1 100 ? 11.890 4.377 -9.546 1.00 85.06 100 VAL A C 1
ATOM 777 O O . VAL A 1 100 ? 12.469 4.394 -10.634 1.00 85.06 100 VAL A O 1
ATOM 780 N N . GLY A 1 101 ? 10.785 3.658 -9.340 1.00 82.94 101 GLY A N 1
ATOM 781 C CA . GLY A 1 101 ? 10.131 2.852 -10.371 1.00 82.94 101 GLY A CA 1
ATOM 782 C C . GLY A 1 101 ? 9.716 3.686 -11.585 1.00 82.94 101 GLY A C 1
ATOM 783 O O . GLY A 1 101 ? 10.037 3.329 -12.719 1.00 82.94 101 GLY A O 1
ATOM 784 N N . GLN A 1 102 ? 9.102 4.850 -11.356 1.00 87.38 102 GLN A N 1
ATOM 785 C CA . GLN A 1 102 ? 8.713 5.767 -12.429 1.00 87.38 102 GLN A CA 1
ATOM 786 C C . GLN A 1 102 ? 9.922 6.284 -13.220 1.00 87.38 102 GLN A C 1
ATOM 788 O O . GLN A 1 102 ? 9.882 6.339 -14.449 1.00 87.38 102 GLN A O 1
ATOM 793 N N . ALA A 1 103 ? 11.017 6.636 -12.539 1.00 85.00 103 ALA A N 1
ATOM 794 C CA . ALA A 1 103 ? 12.241 7.077 -13.203 1.00 85.00 103 ALA A CA 1
ATOM 795 C C . ALA A 1 103 ? 12.827 5.980 -14.112 1.00 85.00 103 ALA A C 1
ATOM 797 O O . ALA A 1 103 ? 13.269 6.267 -15.226 1.00 85.00 103 ALA A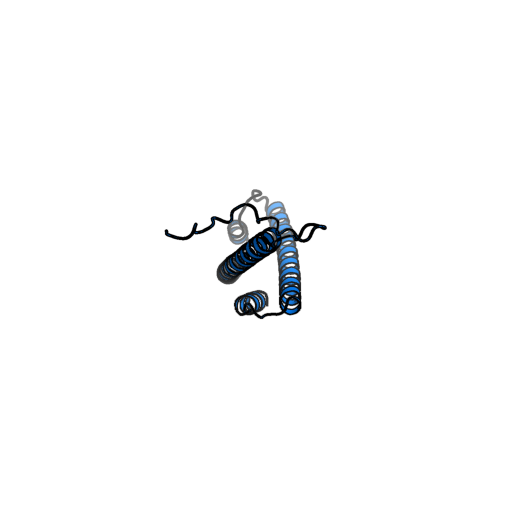 O 1
ATOM 798 N N . ARG A 1 104 ? 12.779 4.712 -13.675 1.00 81.69 104 ARG A N 1
ATOM 799 C CA . ARG A 1 104 ? 13.205 3.564 -14.492 1.00 81.69 104 ARG A CA 1
ATOM 800 C C . ARG A 1 104 ? 12.311 3.373 -15.714 1.00 81.69 104 ARG A C 1
ATOM 802 O O . ARG A 1 104 ? 12.839 3.226 -16.813 1.00 81.69 104 ARG A O 1
ATOM 809 N N . ALA A 1 105 ? 10.989 3.425 -15.545 1.00 84.75 105 ALA A N 1
ATOM 810 C CA . ALA A 1 105 ? 10.038 3.322 -16.654 1.00 84.75 105 ALA A CA 1
ATOM 811 C C . ALA A 1 105 ? 10.274 4.413 -17.714 1.00 84.75 105 ALA A C 1
ATOM 813 O O . ALA A 1 105 ? 10.371 4.114 -18.903 1.00 84.75 105 ALA A O 1
ATOM 814 N N . ASN A 1 106 ? 10.485 5.659 -17.280 1.00 85.94 106 ASN A N 1
ATOM 815 C CA . ASN A 1 106 ? 10.796 6.769 -18.182 1.00 85.94 106 ASN A CA 1
ATOM 816 C C . ASN A 1 106 ? 12.103 6.531 -18.966 1.00 85.94 106 ASN A C 1
ATOM 818 O O . ASN A 1 106 ? 12.161 6.799 -20.164 1.00 85.94 106 ASN A O 1
ATOM 822 N N . CYS A 1 107 ? 13.140 5.991 -18.314 1.00 83.06 107 CYS A N 1
ATOM 823 C CA . CYS A 1 107 ? 14.402 5.641 -18.973 1.00 83.06 107 CYS A CA 1
ATOM 824 C C . CYS A 1 107 ? 14.203 4.557 -20.049 1.00 83.06 107 CYS A C 1
ATOM 826 O O . CYS A 1 107 ? 14.700 4.694 -21.170 1.00 83.06 107 CYS A O 1
ATOM 828 N N . PHE A 1 108 ? 13.421 3.512 -19.752 1.00 84.56 108 PHE A N 1
ATOM 829 C CA . PHE A 1 108 ? 13.066 2.489 -20.741 1.00 84.56 108 PHE A CA 1
ATOM 830 C C . PHE A 1 108 ? 12.337 3.084 -21.948 1.00 84.56 108 PHE A C 1
ATOM 832 O O . PHE A 1 108 ? 12.68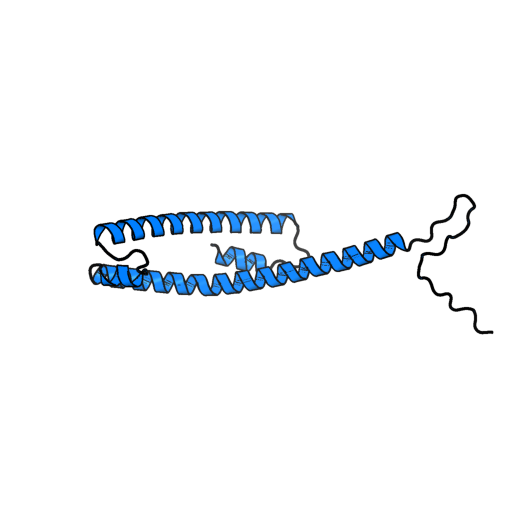8 2.770 -23.088 1.00 84.56 108 PHE A O 1
ATOM 839 N N . ASP A 1 109 ? 11.384 3.986 -21.721 1.00 86.19 109 ASP A N 1
ATOM 840 C CA . ASP A 1 109 ? 10.666 4.675 -22.793 1.00 86.19 109 ASP A CA 1
ATOM 841 C C . ASP A 1 109 ? 11.596 5.513 -23.677 1.00 86.19 109 ASP A C 1
ATOM 843 O O . ASP A 1 109 ? 11.435 5.541 -24.901 1.00 86.19 109 ASP A O 1
ATOM 847 N N . GLU A 1 110 ? 12.573 6.203 -23.089 1.00 84.88 110 GLU A N 1
ATOM 848 C CA . GLU A 1 110 ? 13.565 6.981 -23.834 1.00 84.88 110 GLU A CA 1
ATOM 849 C C . GLU A 1 110 ? 14.469 6.093 -24.689 1.00 84.88 110 GLU A C 1
ATOM 851 O O . GLU A 1 110 ? 14.637 6.361 -25.884 1.00 84.88 110 GLU A O 1
ATOM 856 N N . VAL A 1 111 ? 14.991 5.005 -24.117 1.00 84.50 111 VAL A N 1
ATOM 857 C CA . VAL A 1 111 ? 15.814 4.027 -24.843 1.00 84.50 111 VAL A CA 1
ATOM 858 C C . VAL A 1 111 ? 15.008 3.384 -25.971 1.00 84.50 111 VAL A C 1
ATOM 860 O O . VAL A 1 111 ? 15.483 3.316 -27.106 1.00 84.50 111 VAL A O 1
ATOM 863 N N . HIS A 1 112 ? 13.762 2.982 -25.710 1.00 84.31 112 HIS A N 1
ATOM 864 C CA . HIS A 1 112 ? 12.878 2.406 -26.720 1.00 84.31 112 HIS A CA 1
ATOM 865 C C . HIS A 1 112 ? 12.578 3.403 -27.851 1.00 84.31 112 HIS A C 1
ATOM 867 O O . HIS A 1 112 ? 12.694 3.064 -29.032 1.00 84.31 112 HIS A O 1
ATOM 873 N N . LYS A 1 113 ? 12.276 4.669 -27.524 1.00 83.81 113 LYS A N 1
ATOM 874 C CA . LYS A 1 113 ? 12.098 5.742 -28.519 1.00 83.81 113 LYS A CA 1
ATOM 875 C C . LYS A 1 113 ? 13.368 5.960 -29.343 1.00 83.81 113 LYS A C 1
ATOM 877 O O . LYS A 1 113 ? 13.269 6.150 -30.558 1.00 83.81 113 LYS A O 1
ATOM 882 N N . ALA A 1 114 ? 14.546 5.939 -28.719 1.00 82.00 114 ALA A N 1
ATOM 883 C CA . ALA A 1 114 ? 15.828 6.099 -29.400 1.00 82.00 114 ALA A CA 1
ATOM 884 C C . ALA A 1 114 ? 16.118 4.932 -30.357 1.00 82.00 114 ALA A C 1
ATOM 886 O O . ALA A 1 114 ? 16.425 5.172 -31.527 1.00 82.00 114 ALA A O 1
ATOM 887 N N . LEU A 1 115 ? 15.927 3.688 -29.905 1.00 79.44 115 LEU A N 1
ATOM 888 C CA . LEU A 1 115 ? 16.042 2.487 -30.735 1.00 79.44 115 LEU A CA 1
ATOM 889 C C . LEU A 1 115 ? 15.079 2.544 -31.918 1.00 79.44 115 LEU A C 1
ATOM 891 O O . LEU A 1 115 ? 15.495 2.389 -33.064 1.00 79.44 115 LEU A O 1
ATOM 895 N N . HIS A 1 116 ? 13.804 2.847 -31.673 1.00 78.06 116 HIS A N 1
ATOM 896 C CA . HIS A 1 116 ? 12.795 2.906 -32.725 1.00 78.06 116 HIS A CA 1
ATOM 897 C C . HIS A 1 116 ? 13.091 4.004 -33.763 1.00 78.06 116 HIS A C 1
ATOM 899 O O . HIS A 1 116 ? 12.912 3.796 -34.966 1.00 78.06 116 HIS A O 1
ATOM 905 N N . ARG A 1 117 ? 13.611 5.164 -33.329 1.00 78.38 117 ARG A N 1
ATOM 906 C CA . ARG A 1 117 ? 14.138 6.201 -34.236 1.00 78.38 117 ARG A CA 1
ATOM 907 C C . ARG A 1 117 ? 15.352 5.703 -35.025 1.00 78.38 117 ARG A C 1
ATOM 909 O O . ARG A 1 117 ? 15.447 6.013 -36.208 1.00 78.38 117 ARG A O 1
ATOM 916 N N . GLY A 1 118 ? 16.252 4.947 -34.397 1.00 74.00 118 GLY A N 1
ATOM 917 C CA . GLY A 1 118 ? 17.418 4.334 -35.038 1.00 74.00 118 GLY A CA 1
ATOM 918 C C . GLY A 1 118 ? 17.033 3.343 -36.137 1.00 74.00 118 GLY A C 1
ATOM 919 O O . GLY A 1 118 ? 17.497 3.479 -37.266 1.00 74.00 118 GLY A O 1
ATOM 920 N N . PHE A 1 119 ? 16.107 2.423 -35.854 1.00 72.56 119 PHE A N 1
ATOM 921 C CA . PHE A 1 119 ? 15.592 1.467 -36.841 1.00 72.56 119 PHE A CA 1
ATOM 922 C C . PHE A 1 119 ? 14.882 2.159 -38.012 1.00 72.56 119 PHE A C 1
ATOM 924 O O . PHE A 1 119 ? 15.111 1.803 -39.163 1.00 72.56 119 PHE A O 1
ATOM 931 N N . LYS A 1 120 ? 14.092 3.213 -37.758 1.00 64.00 120 LYS A N 1
ATOM 932 C CA . LYS A 1 120 ? 13.463 4.019 -38.826 1.00 64.00 120 LYS A CA 1
ATOM 933 C C . LYS A 1 120 ? 14.460 4.809 -39.682 1.00 64.00 120 LYS A C 1
ATOM 935 O O . LYS A 1 120 ? 14.108 5.229 -40.781 1.00 64.00 120 LYS A O 1
ATOM 940 N N . ARG A 1 121 ? 15.675 5.055 -39.182 1.00 57.25 121 ARG A N 1
ATOM 941 C CA . ARG A 1 121 ? 16.741 5.797 -39.876 1.00 57.25 121 ARG A CA 1
ATOM 942 C C . ARG A 1 121 ? 17.704 4.900 -40.654 1.00 57.25 121 ARG A C 1
ATOM 944 O O . ARG A 1 121 ? 18.635 5.432 -41.255 1.00 57.25 121 ARG A O 1
ATOM 951 N N . GLN A 1 122 ? 17.506 3.581 -40.669 1.00 56.81 122 GLN A N 1
ATOM 952 C CA . GLN A 1 122 ? 18.332 2.707 -41.495 1.00 56.81 122 GLN A CA 1
ATOM 953 C C . GLN A 1 122 ? 18.157 3.043 -42.979 1.00 56.81 122 GLN A C 1
ATOM 955 O O . GLN A 1 122 ? 17.042 3.139 -43.494 1.00 56.81 122 GLN A O 1
ATOM 960 N N . SER A 1 123 ? 19.289 3.223 -43.658 1.00 56.69 123 SER A N 1
ATOM 961 C CA . SER A 1 123 ? 19.368 3.325 -45.109 1.00 56.69 123 SER A CA 1
ATOM 962 C C . SER A 1 123 ? 18.778 2.059 -45.721 1.00 56.69 123 SER A C 1
ATOM 964 O O . SER A 1 123 ? 19.363 0.982 -45.615 1.00 56.69 123 SER A O 1
ATOM 966 N N . THR A 1 124 ? 17.614 2.172 -46.347 1.00 56.28 124 THR A N 1
ATOM 967 C CA . THR A 1 124 ? 17.036 1.070 -47.112 1.00 56.28 124 THR A CA 1
ATOM 968 C C . THR A 1 124 ? 17.630 1.117 -48.514 1.00 56.28 124 THR A C 1
ATOM 970 O O . THR A 1 124 ? 17.514 2.115 -49.228 1.00 56.28 124 THR A O 1
ATOM 973 N N . TYR A 1 125 ? 18.330 0.050 -48.900 1.00 53.09 125 TYR A N 1
ATOM 974 C CA . TYR A 1 125 ? 18.694 -0.161 -50.296 1.00 53.09 125 TYR A CA 1
ATOM 975 C C . TYR A 1 125 ? 17.421 -0.559 -51.045 1.00 53.09 125 TYR A C 1
ATOM 977 O O . TYR A 1 125 ? 16.713 -1.476 -50.626 1.00 53.09 125 TYR A O 1
ATOM 985 N N . SER A 1 126 ? 17.098 0.140 -52.132 1.00 57.16 126 SER A N 1
ATOM 986 C CA . SER A 1 126 ? 16.041 -0.308 -53.039 1.00 57.16 126 SER A CA 1
ATOM 987 C C . SER A 1 126 ? 16.453 -1.622 -53.721 1.00 57.16 126 SER A C 1
ATOM 989 O O . SER A 1 126 ? 17.638 -1.956 -53.768 1.00 57.16 126 SER A O 1
ATOM 991 N N . GLN A 1 127 ? 15.501 -2.341 -54.326 1.00 53.38 127 GLN A N 1
ATOM 992 C CA . GLN A 1 127 ? 15.790 -3.526 -55.158 1.00 53.38 127 GLN A CA 1
ATOM 993 C C . GLN A 1 127 ? 16.796 -3.258 -56.299 1.00 53.38 127 GLN A C 1
ATOM 995 O O . GLN A 1 127 ? 17.388 -4.197 -56.816 1.00 53.38 127 GLN A O 1
ATOM 1000 N N . PHE A 1 128 ? 17.032 -1.991 -56.657 1.00 60.31 128 PHE A N 1
ATOM 1001 C CA . PHE A 1 128 ? 18.004 -1.562 -57.667 1.00 60.31 128 PHE A CA 1
ATOM 1002 C C . PHE A 1 128 ? 19.355 -1.120 -57.070 1.00 60.31 128 PHE A C 1
ATOM 1004 O O . PHE A 1 128 ? 20.154 -0.487 -57.755 1.00 60.31 128 PHE A O 1
ATOM 1011 N N . GLY A 1 129 ? 19.610 -1.387 -55.783 1.00 54.03 129 GLY A N 1
ATOM 1012 C CA . GLY A 1 129 ? 20.859 -1.020 -55.104 1.00 54.03 129 GLY A CA 1
ATOM 1013 C C . GLY A 1 129 ? 21.003 0.474 -54.794 1.00 54.03 129 GLY A C 1
ATOM 1014 O O . GLY A 1 129 ? 22.069 0.912 -54.364 1.00 54.03 129 GLY A O 1
ATOM 1015 N N . MET A 1 130 ? 19.950 1.279 -54.974 1.00 58.69 130 MET A N 1
ATOM 1016 C CA . MET A 1 130 ? 19.993 2.703 -54.638 1.00 58.69 130 MET A CA 1
ATOM 1017 C C . MET A 1 130 ? 19.755 2.911 -53.142 1.00 58.69 130 MET A C 1
ATOM 1019 O O . MET A 1 130 ? 18.729 2.490 -52.609 1.00 58.69 130 MET A O 1
ATOM 1023 N N . ILE A 1 131 ? 20.672 3.618 -52.479 1.00 59.09 131 ILE A N 1
ATOM 1024 C CA . ILE A 1 131 ? 20.510 4.055 -51.088 1.00 59.09 131 ILE A CA 1
ATOM 1025 C C . ILE A 1 131 ? 19.377 5.087 -51.036 1.00 59.09 131 ILE A C 1
ATOM 1027 O O . ILE A 1 131 ? 19.555 6.233 -51.460 1.00 59.09 131 ILE A O 1
ATOM 1031 N N . GLN A 1 132 ? 18.208 4.712 -50.508 1.00 56.81 132 GLN A N 1
ATOM 1032 C CA . GLN A 1 132 ? 17.186 5.698 -50.171 1.00 56.81 132 GLN A CA 1
ATOM 1033 C C . GLN A 1 132 ? 17.602 6.431 -48.894 1.00 56.81 132 GLN A C 1
ATOM 1035 O O . GLN A 1 132 ? 17.869 5.823 -47.856 1.00 56.81 132 GLN A O 1
ATOM 1040 N N 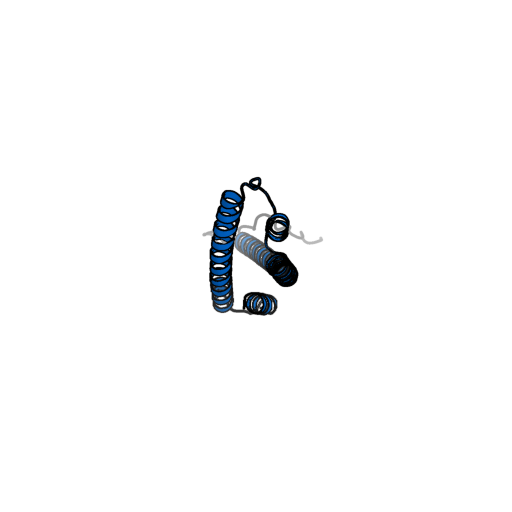. LYS A 1 133 ? 17.692 7.763 -48.985 1.00 57.84 133 LYS A N 1
ATOM 1041 C CA . LYS A 1 133 ? 18.083 8.614 -47.857 1.00 57.84 133 LYS A CA 1
ATOM 1042 C C . LYS A 1 133 ? 17.041 8.504 -46.735 1.00 57.84 133 LYS A C 1
ATOM 1044 O O . LYS A 1 133 ? 15.850 8.671 -47.012 1.00 57.84 133 LYS A O 1
ATOM 1049 N N . PRO A 1 134 ? 17.449 8.314 -45.470 1.00 59.19 134 PRO A N 1
ATOM 1050 C CA . PRO A 1 134 ? 16.523 8.432 -44.355 1.00 59.19 134 PRO A CA 1
ATOM 1051 C C . PRO A 1 134 ? 15.999 9.873 -44.266 1.00 59.19 134 PRO A C 1
ATOM 1053 O O . PRO A 1 134 ? 16.755 10.843 -44.384 1.00 59.19 134 PRO A O 1
ATOM 1056 N N . LYS A 1 135 ? 14.686 10.032 -44.061 1.00 56.91 135 LYS A N 1
ATOM 1057 C CA . LYS A 1 135 ? 14.059 11.354 -43.905 1.00 56.91 135 LYS A CA 1
ATOM 1058 C C . LYS A 1 135 ? 14.699 12.080 -42.709 1.00 56.91 135 LYS A C 1
ATOM 1060 O O . LYS A 1 135 ? 14.567 11.627 -41.574 1.00 56.91 135 LYS A O 1
ATOM 1065 N N . GLY A 1 136 ? 15.394 13.191 -42.975 1.00 51.03 136 GLY A N 1
ATOM 1066 C CA . GLY A 1 136 ? 16.053 14.027 -41.960 1.00 51.03 136 GLY A CA 1
ATOM 1067 C C . GLY A 1 136 ? 17.591 14.044 -41.972 1.00 51.03 136 GLY A C 1
ATOM 1068 O O . GLY A 1 136 ? 18.174 14.658 -41.084 1.00 51.03 136 GLY A O 1
ATOM 1069 N N . SER A 1 137 ? 18.269 13.413 -42.939 1.00 52.66 137 SER A N 1
ATOM 1070 C CA . SER A 1 137 ? 19.723 13.581 -43.116 1.00 52.66 137 SER A CA 1
ATOM 1071 C C . SER A 1 137 ? 20.051 14.877 -43.877 1.00 52.66 137 SER A C 1
ATOM 1073 O O . SER A 1 137 ? 19.703 14.996 -45.055 1.00 52.66 137 SER A O 1
ATOM 1075 N N . VAL A 1 138 ? 20.748 15.821 -43.240 1.00 47.31 138 VAL A N 1
ATOM 1076 C CA . VAL A 1 138 ? 21.338 16.998 -43.904 1.00 47.31 138 VAL A CA 1
ATOM 1077 C C . VAL A 1 138 ? 22.719 16.597 -44.421 1.00 47.31 138 VAL A C 1
ATOM 1079 O O . VAL A 1 138 ? 23.561 16.150 -43.646 1.00 47.31 138 VAL A O 1
ATOM 1082 N N . PHE A 1 139 ? 22.959 16.712 -45.728 1.00 46.94 139 PHE A N 1
ATOM 1083 C CA . PHE A 1 139 ? 24.322 16.612 -46.246 1.00 46.94 139 PHE A CA 1
ATOM 1084 C C . PHE A 1 139 ? 25.072 17.879 -45.827 1.00 46.94 139 PHE A C 1
ATOM 1086 O O . PHE A 1 139 ? 24.621 18.976 -46.146 1.00 46.94 139 PHE A O 1
ATOM 1093 N N . LEU A 1 140 ? 26.233 17.734 -45.180 1.00 47.72 140 LEU A N 1
ATOM 1094 C CA . LEU A 1 140 ? 27.294 18.727 -45.327 1.00 47.72 140 LEU A CA 1
ATOM 1095 C C . LEU A 1 140 ? 27.686 18.680 -46.806 1.00 47.72 140 LEU A C 1
ATOM 1097 O O . LEU A 1 140 ? 28.472 17.834 -47.233 1.00 47.72 140 LEU A O 1
ATOM 1101 N N . THR A 1 141 ? 27.031 19.504 -47.621 1.00 42.16 141 THR A N 1
ATOM 1102 C CA . THR A 1 141 ? 27.490 19.795 -48.976 1.00 42.16 141 THR A CA 1
ATOM 1103 C C . THR A 1 141 ? 28.934 20.238 -48.847 1.00 42.16 141 THR A C 1
ATOM 1105 O O . THR A 1 141 ? 29.203 21.192 -48.119 1.00 42.16 141 THR A O 1
ATOM 1108 N N . ARG A 1 142 ? 29.843 19.480 -49.478 1.00 40.62 142 ARG A N 1
ATOM 1109 C CA . ARG A 1 142 ? 31.274 19.782 -49.567 1.00 40.62 142 ARG A CA 1
ATOM 1110 C C . ARG A 1 142 ? 31.463 21.293 -49.670 1.00 40.62 142 ARG A C 1
ATOM 1112 O O . ARG A 1 142 ? 30.966 21.891 -50.622 1.00 40.62 142 ARG A O 1
ATOM 1119 N N . SER A 1 143 ? 32.155 21.867 -48.689 1.00 38.22 143 SER A N 1
ATOM 1120 C CA . SER A 1 143 ? 32.758 23.186 -48.816 1.00 38.22 143 SER A CA 1
ATOM 1121 C C . SER A 1 143 ? 33.577 23.177 -50.104 1.00 38.22 143 SER A C 1
ATOM 1123 O O . SER A 1 143 ? 34.476 22.344 -50.245 1.00 38.22 143 SER A O 1
ATOM 1125 N N . VAL A 1 144 ? 33.172 24.009 -51.062 1.00 37.12 144 VAL A N 1
ATOM 1126 C CA . VAL A 1 144 ? 34.012 24.389 -52.202 1.00 37.12 144 VAL A CA 1
ATOM 1127 C C . VAL A 1 144 ? 35.064 25.355 -51.683 1.00 37.12 144 VAL A C 1
ATOM 1129 O O . VAL A 1 144 ? 34.681 26.215 -50.857 1.00 37.12 144 VAL A O 1
#

Sequence (144 aa):
MLHSVLEMESQLTPRSSLYDLEDLVNQRDRITQTIATLEEGRLKMVTAYLKEKGLEPGSNLEAVAHSAPPEIGLELRALKAELLSLVEPLTELAQHNARVGQARANCFDEVHKALHRGFKRQSTYSQFGMIQKPKGSVFLTRSV

Foldseek 3Di:
DLLVLLVVLVPDDPPDDPVVVVVSVVVNVVVVVVVVVVVVVVVVVVVVQCVVVVHDDPDDLQNVLVPDDVVVSVVSVVVVVVVVVVVVVSVVSVVVSVVVVVVVVVVVVVVVVVVVVVVQQDQDQDPVRDGDGRPPDDDPPDDD

InterPro domains:
  IPR007809 FlgN-like protein [PF05130] (3-129)
  IPR036679 FlgN-like superfamily [SSF140566] (2-111)

Radius of gyration: 28.92 Å; chains: 1; bounding box: 60×37×88 Å

pLDDT: mean 78.16, std 13.13, range [37.12, 92.31]